Protein AF-A0A1Z8RBA7-F1 (afdb_monomer_lite)

pLDDT: mean 90.64, std 7.44, range [62.12, 95.69]

Foldseek 3Di:
DQQPDVVLLVVQQPPFFWEWEAEPQWIWIFTDDRSHGPDIDTDHPPPCPRGQKYKYAYNVLVVQLPDPDRDQLNVDPVSCVVVPRIDMDHD

Sequence (91 aa):
MVNTDPALALLGGYFSVVFIVSIDGQSWRFNIRNGVLSSLSRTPDNESADAGFTLTIEPNSWVRFGEQMPPPAHYDVSAIIEHRYARLSGD

Structure (mmCIF, N/CA/C/O backbone):
data_AF-A0A1Z8RBA7-F1
#
_entry.id   AF-A0A1Z8RBA7-F1
#
loop_
_atom_site.group_PDB
_atom_site.id
_atom_site.type_symbol
_atom_site.label_atom_id
_atom_site.label_alt_id
_atom_site.label_comp_id
_atom_site.label_asym_id
_atom_site.label_entity_id
_atom_site.label_seq_id
_atom_site.pdbx_PDB_ins_code
_atom_site.Cartn_x
_atom_site.Cartn_y
_atom_site.Cartn_z
_atom_site.occupancy
_atom_site.B_iso_or_equiv
_atom_site.auth_seq_id
_atom_site.auth_comp_id
_atom_site.auth_asym_id
_atom_site.auth_atom_id
_atom_site.pdbx_PDB_model_num
ATOM 1 N N . MET A 1 1 ? 10.917 -9.942 0.129 1.00 67.69 1 MET A N 1
ATOM 2 C CA . MET A 1 1 ? 11.082 -8.500 -0.173 1.00 67.69 1 MET A CA 1
ATOM 3 C C . MET A 1 1 ? 10.199 -8.185 -1.375 1.00 67.69 1 MET A C 1
ATOM 5 O O . MET A 1 1 ? 10.148 -9.016 -2.266 1.00 67.69 1 MET A O 1
ATOM 9 N N . VAL A 1 2 ? 9.496 -7.047 -1.408 1.00 85.38 2 VAL A N 1
ATOM 10 C CA . VAL A 1 2 ? 8.514 -6.733 -2.477 1.00 85.38 2 VAL A CA 1
ATOM 11 C C . VAL A 1 2 ? 9.145 -6.741 -3.875 1.00 85.38 2 VAL A C 1
ATOM 13 O O . VAL A 1 2 ? 8.643 -7.402 -4.772 1.00 85.38 2 VAL A O 1
ATOM 16 N N . ASN A 1 3 ? 10.302 -6.098 -4.044 1.00 91.25 3 ASN A N 1
ATOM 17 C CA . ASN A 1 3 ? 10.956 -5.983 -5.356 1.00 91.25 3 ASN A CA 1
ATOM 18 C C . ASN A 1 3 ? 11.547 -7.295 -5.895 1.00 91.25 3 ASN A C 1
ATOM 20 O O . ASN A 1 3 ? 11.954 -7.344 -7.050 1.00 91.25 3 ASN A O 1
ATOM 24 N N . THR A 1 4 ? 11.651 -8.341 -5.072 1.00 92.19 4 THR A N 1
ATOM 25 C CA . THR A 1 4 ? 12.176 -9.647 -5.500 1.00 92.19 4 THR A CA 1
ATOM 26 C C . THR A 1 4 ? 11.065 -10.624 -5.871 1.00 92.19 4 THR A C 1
ATOM 28 O O . THR A 1 4 ? 11.362 -11.767 -6.203 1.00 92.19 4 THR A O 1
ATOM 31 N N . ASP A 1 5 ? 9.799 -10.217 -5.758 1.00 91.69 5 ASP A N 1
ATOM 32 C CA . ASP A 1 5 ? 8.656 -11.059 -6.087 1.00 91.69 5 ASP A CA 1
ATOM 33 C C . ASP A 1 5 ? 8.393 -11.022 -7.607 1.00 91.69 5 ASP A C 1
ATOM 35 O O . ASP A 1 5 ? 8.021 -9.973 -8.148 1.00 91.69 5 ASP A O 1
ATOM 39 N N . PRO A 1 6 ? 8.582 -12.145 -8.326 1.00 88.94 6 PRO A N 1
ATOM 40 C CA . PRO A 1 6 ? 8.404 -12.184 -9.773 1.00 88.94 6 PRO A CA 1
ATOM 41 C C . PRO A 1 6 ? 6.942 -11.996 -10.200 1.00 88.94 6 PRO A C 1
ATOM 43 O O . PRO A 1 6 ? 6.698 -11.503 -11.302 1.00 88.94 6 PRO A O 1
ATOM 46 N N . ALA A 1 7 ? 5.969 -12.354 -9.355 1.00 90.69 7 ALA A N 1
ATOM 47 C CA . ALA A 1 7 ? 4.557 -12.151 -9.660 1.00 90.69 7 ALA A CA 1
ATOM 48 C C . ALA A 1 7 ? 4.203 -10.660 -9.605 1.00 90.69 7 ALA A C 1
ATOM 50 O O . ALA A 1 7 ? 3.551 -10.151 -10.518 1.00 90.69 7 ALA A O 1
ATOM 51 N N . LEU A 1 8 ? 4.696 -9.937 -8.592 1.00 87.50 8 LEU A N 1
ATOM 52 C CA . LEU A 1 8 ? 4.504 -8.485 -8.502 1.00 87.50 8 LEU A CA 1
ATOM 53 C C . LEU A 1 8 ? 5.211 -7.741 -9.639 1.00 87.50 8 LEU A C 1
ATOM 55 O O . LEU A 1 8 ? 4.632 -6.813 -10.202 1.00 87.50 8 LEU A O 1
ATOM 59 N N . ALA A 1 9 ? 6.414 -8.173 -10.027 1.00 86.50 9 ALA A N 1
ATOM 60 C CA . ALA A 1 9 ? 7.127 -7.590 -11.164 1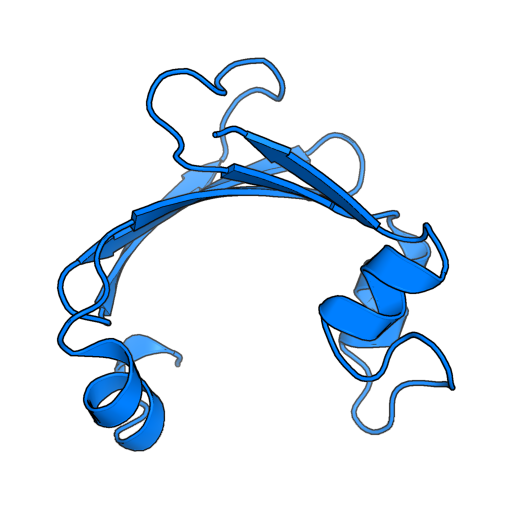.00 86.50 9 ALA A CA 1
ATOM 61 C C . ALA A 1 9 ? 6.352 -7.751 -12.485 1.00 86.50 9 ALA A C 1
ATOM 63 O O . ALA A 1 9 ? 6.295 -6.820 -13.288 1.00 86.50 9 ALA A O 1
ATOM 64 N N . LEU A 1 10 ? 5.723 -8.913 -12.697 1.00 88.50 10 LEU A N 1
ATOM 65 C CA . LEU A 1 10 ? 4.911 -9.179 -13.884 1.00 88.50 10 LEU A CA 1
ATOM 66 C C . LEU A 1 10 ? 3.616 -8.353 -13.891 1.00 88.50 10 LEU A C 1
ATOM 68 O O . LEU A 1 10 ? 3.305 -7.709 -14.891 1.00 88.50 10 LEU A O 1
ATOM 72 N N . LEU A 1 11 ? 2.870 -8.361 -12.782 1.00 89.75 11 LEU A N 1
ATOM 73 C CA . LEU A 1 11 ? 1.581 -7.666 -12.672 1.00 89.75 11 LEU A CA 1
ATOM 74 C C . LEU A 1 11 ? 1.742 -6.139 -12.667 1.00 89.75 11 LEU A C 1
ATOM 76 O O . LEU A 1 11 ? 0.916 -5.422 -13.226 1.00 89.75 11 LEU A O 1
ATOM 80 N N . GLY A 1 12 ? 2.810 -5.642 -12.046 1.00 88.31 12 GLY A N 1
ATOM 81 C CA . GLY A 1 12 ? 3.068 -4.218 -11.868 1.00 88.31 12 GLY A CA 1
ATOM 82 C C . GLY A 1 12 ? 3.843 -3.559 -13.006 1.00 88.31 12 GLY A C 1
ATOM 83 O O . GLY A 1 12 ? 4.026 -2.349 -12.953 1.00 88.31 12 GLY A O 1
ATOM 84 N N . GLY A 1 13 ? 4.305 -4.287 -14.028 1.00 91.38 13 GLY A N 1
ATOM 85 C CA . GLY A 1 13 ? 5.282 -3.777 -15.006 1.00 91.38 13 GLY A CA 1
ATOM 86 C C . GLY A 1 13 ? 4.889 -2.485 -15.743 1.00 91.38 13 GLY A C 1
ATOM 87 O O . GLY A 1 13 ? 5.761 -1.731 -16.172 1.00 91.38 13 GLY A O 1
ATOM 88 N N . TYR A 1 14 ? 3.590 -2.189 -15.838 1.00 92.12 14 TYR A N 1
ATOM 89 C CA . TYR A 1 14 ? 3.048 -0.967 -16.454 1.00 92.12 14 TYR A CA 1
ATOM 90 C C . TYR A 1 14 ? 2.563 0.080 -15.442 1.00 92.12 14 TYR A C 1
ATOM 92 O O . TYR A 1 14 ? 2.043 1.125 -15.824 1.00 92.12 14 TYR A O 1
ATOM 100 N N . PHE A 1 15 ? 2.722 -0.188 -14.150 1.00 91.94 15 PHE A N 1
ATOM 101 C CA . PHE A 1 15 ? 2.229 0.652 -13.071 1.00 91.94 15 PHE A CA 1
ATOM 102 C C . PHE A 1 15 ? 3.343 1.561 -12.550 1.00 91.94 15 PHE A C 1
ATOM 104 O O . PHE A 1 15 ? 4.377 1.098 -12.062 1.00 91.94 15 PHE A O 1
ATOM 111 N N . SER A 1 16 ? 3.128 2.871 -12.654 1.00 94.00 16 SER A N 1
ATOM 112 C CA . SER A 1 16 ? 3.966 3.884 -12.015 1.00 94.00 16 SER A CA 1
ATOM 113 C C . SER A 1 16 ? 3.069 4.867 -11.286 1.00 94.00 16 SER A C 1
ATOM 115 O O . SER A 1 16 ? 2.145 5.415 -11.880 1.00 94.00 16 SER A O 1
ATOM 117 N N . VAL A 1 17 ? 3.328 5.070 -10.001 1.00 94.44 17 VAL A N 1
ATOM 118 C CA . VAL A 1 17 ? 2.506 5.928 -9.151 1.00 94.44 17 VAL A CA 1
ATOM 119 C C . VAL A 1 17 ? 3.318 6.399 -7.957 1.00 94.44 17 VAL A C 1
ATOM 121 O O . VAL A 1 17 ? 4.176 5.681 -7.437 1.00 94.44 17 VAL A O 1
ATOM 124 N N . VAL A 1 18 ? 3.001 7.596 -7.487 1.00 94.94 18 VAL A N 1
ATOM 125 C CA . VA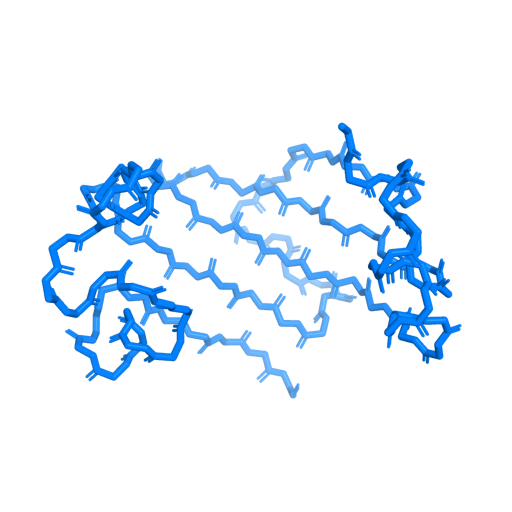L A 1 18 ? 3.377 8.036 -6.151 1.00 94.94 18 VAL A CA 1
ATOM 126 C C . VAL A 1 18 ? 2.125 8.003 -5.296 1.00 94.94 18 VAL A C 1
ATOM 128 O O . VAL A 1 18 ? 1.119 8.598 -5.671 1.00 94.94 18 VAL A O 1
ATOM 131 N N . PHE A 1 19 ? 2.172 7.307 -4.167 1.00 94.69 19 PHE A N 1
ATOM 132 C CA . PHE A 1 19 ? 1.054 7.270 -3.231 1.00 94.69 19 PHE A CA 1
ATOM 133 C C . PHE A 1 19 ? 1.532 7.368 -1.794 1.00 94.69 19 PHE A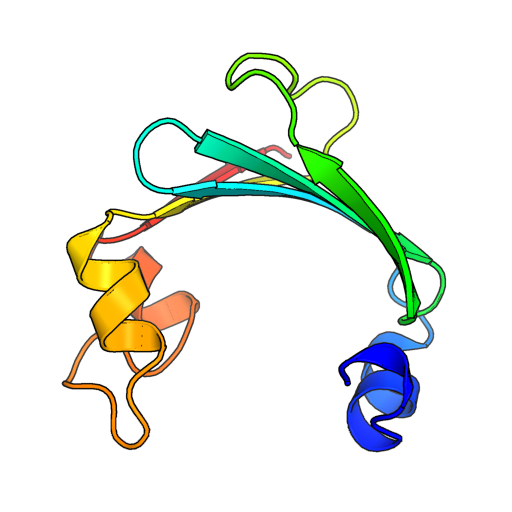 C 1
ATOM 135 O O . PHE A 1 19 ? 2.702 7.121 -1.487 1.00 94.69 19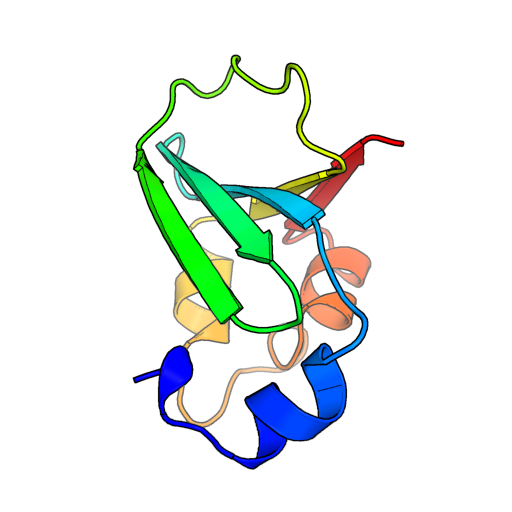 PHE A O 1
ATOM 142 N N . ILE A 1 20 ? 0.613 7.739 -0.915 1.00 95.50 20 ILE A N 1
ATOM 143 C CA . ILE A 1 20 ? 0.868 7.861 0.514 1.00 95.50 20 ILE A CA 1
ATOM 144 C C . ILE A 1 20 ? 0.014 6.841 1.256 1.00 95.50 20 ILE A C 1
ATOM 146 O O . ILE A 1 20 ? -1.156 6.641 0.937 1.00 95.50 20 ILE A O 1
ATOM 150 N N . VAL A 1 21 ? 0.599 6.191 2.256 1.00 94.69 21 VAL A N 1
ATOM 151 C CA . VAL A 1 21 ? -0.149 5.416 3.250 1.00 94.69 21 VAL A CA 1
ATOM 152 C C . VAL A 1 21 ? 0.013 6.118 4.584 1.00 94.69 21 VAL A C 1
ATOM 154 O O . VAL A 1 21 ? 1.143 6.378 4.992 1.00 94.69 21 VAL A O 1
ATOM 157 N N . SER A 1 22 ? -1.099 6.417 5.247 1.00 94.44 22 SER A N 1
ATOM 158 C CA . SER A 1 22 ? -1.119 7.055 6.561 1.00 94.44 22 SER A CA 1
ATOM 159 C C . SER A 1 22 ? -1.719 6.104 7.589 1.00 94.44 22 SER A C 1
ATOM 161 O O . SER A 1 22 ? -2.856 5.665 7.427 1.00 94.44 22 SER A O 1
ATOM 163 N N . ILE A 1 23 ? -0.976 5.784 8.644 1.00 93.50 23 ILE A N 1
ATOM 164 C CA . ILE A 1 23 ? -1.406 4.912 9.745 1.00 93.50 23 ILE A CA 1
ATOM 165 C C . ILE A 1 23 ? -1.005 5.602 11.047 1.00 93.50 23 ILE A C 1
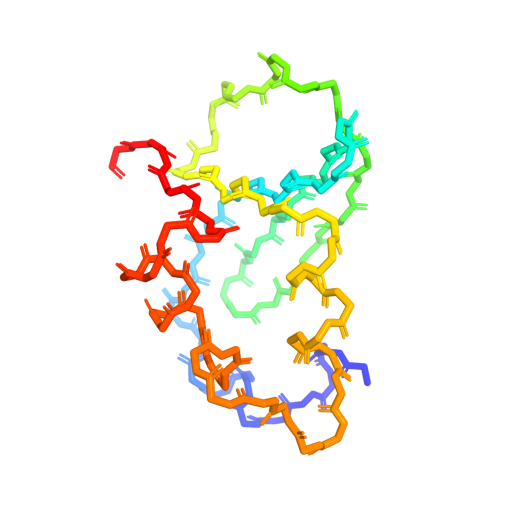ATOM 167 O O . ILE A 1 23 ? 0.149 5.987 11.201 1.00 93.50 23 ILE A O 1
ATOM 171 N N . ASP A 1 24 ? -1.941 5.759 11.981 1.00 89.12 24 ASP A N 1
ATOM 172 C CA . ASP A 1 24 ? -1.669 6.320 13.319 1.00 89.12 24 ASP A CA 1
ATOM 173 C C . ASP A 1 24 ? -0.984 7.707 13.316 1.00 89.12 24 ASP A C 1
ATOM 175 O O . ASP A 1 24 ? -0.028 7.965 14.047 1.00 89.12 24 ASP A O 1
ATOM 179 N N . GLY A 1 25 ? -1.424 8.605 12.425 1.00 85.25 25 GLY A N 1
ATOM 180 C CA . GLY A 1 25 ? -0.821 9.942 12.274 1.00 85.25 25 GLY A CA 1
ATOM 181 C C . GLY A 1 25 ? 0.626 9.913 11.765 1.00 85.25 25 GLY A C 1
ATOM 182 O O . GLY A 1 25 ? 1.402 10.837 12.011 1.00 85.25 25 GLY A O 1
ATOM 183 N N . GLN A 1 26 ? 1.026 8.807 11.135 1.00 92.12 26 GLN A N 1
ATOM 184 C CA . GLN A 1 26 ? 2.290 8.666 10.432 1.00 92.12 26 GLN A CA 1
ATOM 185 C C . GLN A 1 26 ? 2.039 8.395 8.968 1.00 92.12 26 GLN A C 1
ATOM 187 O O . GLN A 1 26 ? 1.271 7.498 8.635 1.00 92.12 26 GLN A O 1
ATOM 192 N N . SER A 1 27 ? 2.728 9.133 8.103 1.00 94.12 27 SER A N 1
ATOM 193 C CA . SER A 1 27 ? 2.595 8.995 6.659 1.00 94.12 27 SER A CA 1
ATOM 194 C C . SER A 1 27 ? 3.886 8.507 6.013 1.00 94.12 27 SER A C 1
ATOM 196 O O . SER A 1 27 ? 4.993 8.960 6.324 1.00 94.12 27 SER A O 1
ATOM 198 N N . TRP A 1 28 ? 3.735 7.571 5.080 1.00 95.00 28 TRP A N 1
ATOM 199 C CA . TRP A 1 28 ? 4.809 7.021 4.262 1.00 95.00 28 TRP A CA 1
ATOM 200 C C . TRP A 1 28 ? 4.510 7.269 2.791 1.00 95.00 28 TRP A C 1
ATOM 202 O O . TRP A 1 28 ? 3.447 6.898 2.299 1.00 95.00 28 TRP A O 1
ATOM 212 N N . ARG A 1 29 ? 5.471 7.861 2.084 1.00 95.06 29 ARG A N 1
ATOM 213 C CA . ARG A 1 29 ? 5.426 8.096 0.643 1.00 95.06 29 ARG A CA 1
ATOM 214 C C . ARG A 1 29 ? 6.093 6.934 -0.081 1.00 95.06 29 ARG A C 1
ATOM 216 O O . ARG A 1 29 ? 7.271 6.644 0.141 1.00 95.06 29 ARG A O 1
ATOM 223 N N . PHE A 1 30 ? 5.340 6.306 -0.971 1.00 95.06 30 PHE A N 1
ATOM 224 C CA . PHE A 1 30 ? 5.779 5.230 -1.846 1.00 95.06 30 PHE A CA 1
ATOM 225 C C . PHE A 1 30 ? 5.938 5.776 -3.259 1.00 95.06 30 PHE A C 1
ATOM 227 O O . PHE A 1 30 ? 5.042 6.442 -3.774 1.00 95.06 30 PHE A O 1
ATOM 234 N N . ASN A 1 31 ? 7.066 5.475 -3.896 1.00 95.12 31 ASN A N 1
ATOM 235 C CA . ASN A 1 31 ? 7.275 5.761 -5.311 1.00 95.12 31 ASN A CA 1
ATOM 236 C C . ASN A 1 31 ? 7.442 4.445 -6.070 1.00 95.12 31 ASN A C 1
ATOM 238 O O . ASN A 1 31 ? 8.475 3.776 -5.952 1.00 95.12 31 ASN A O 1
ATOM 242 N N . ILE A 1 32 ? 6.421 4.076 -6.836 1.00 94.38 32 ILE A N 1
ATOM 243 C CA . ILE A 1 32 ? 6.437 2.912 -7.714 1.00 94.38 32 ILE A CA 1
ATOM 244 C C . ILE A 1 32 ? 6.781 3.367 -9.124 1.00 94.38 32 ILE A C 1
ATOM 246 O O . ILE A 1 32 ? 6.135 4.258 -9.674 1.00 94.38 32 ILE A O 1
ATOM 250 N N . ARG A 1 33 ? 7.769 2.712 -9.730 1.00 94.31 33 ARG A N 1
ATOM 251 C CA . ARG A 1 33 ? 8.151 2.937 -11.121 1.00 94.31 33 ARG A CA 1
ATOM 252 C C . ARG A 1 33 ? 8.241 1.602 -11.840 1.00 94.31 33 ARG A C 1
ATOM 254 O O . ARG A 1 33 ? 9.060 0.766 -11.467 1.00 94.31 33 ARG A O 1
ATOM 261 N N . ASN A 1 34 ? 7.417 1.420 -12.869 1.00 93.12 34 ASN A N 1
ATOM 262 C CA . ASN A 1 34 ? 7.317 0.182 -13.652 1.00 93.12 34 ASN A CA 1
ATOM 263 C C . ASN A 1 34 ? 7.186 -1.069 -12.758 1.00 93.12 34 ASN A C 1
ATOM 265 O O . ASN A 1 34 ? 7.914 -2.045 -12.928 1.00 93.12 34 ASN A O 1
ATOM 269 N N . GLY A 1 35 ? 6.326 -0.995 -11.739 1.00 91.88 35 GLY A N 1
ATOM 270 C CA . GLY A 1 35 ? 6.070 -2.094 -10.802 1.00 91.88 35 GLY A CA 1
ATOM 271 C C . GLY A 1 35 ? 7.111 -2.277 -9.700 1.00 91.88 35 GLY A C 1
ATOM 272 O O . GLY A 1 35 ? 6.945 -3.148 -8.851 1.00 91.88 35 GLY A O 1
ATOM 273 N N . VAL A 1 36 ? 8.165 -1.459 -9.672 1.00 92.75 36 VAL A N 1
ATOM 274 C CA . VAL A 1 36 ? 9.238 -1.545 -8.676 1.00 92.75 36 VAL A CA 1
ATOM 275 C C . VAL A 1 36 ? 9.080 -0.443 -7.637 1.00 92.75 36 VAL A C 1
ATOM 277 O O . VAL A 1 36 ? 8.950 0.732 -7.989 1.00 92.75 36 VAL A O 1
ATOM 280 N N . LEU A 1 37 ? 9.165 -0.796 -6.351 1.00 94.38 37 LEU A N 1
ATOM 281 C CA . LEU A 1 37 ? 9.295 0.184 -5.276 1.00 94.38 37 LEU A CA 1
ATOM 282 C C . LEU A 1 37 ? 10.672 0.846 -5.370 1.00 94.38 37 LEU A C 1
ATOM 284 O O . LEU A 1 37 ? 11.683 0.263 -4.974 1.00 94.38 37 LEU A O 1
ATOM 288 N N . SER A 1 38 ? 10.700 2.053 -5.928 1.00 94.75 38 SER A N 1
ATOM 289 C CA . SER A 1 38 ? 11.919 2.821 -6.192 1.00 94.75 38 SER A CA 1
ATOM 290 C C . SER A 1 38 ? 12.377 3.642 -4.987 1.00 94.75 38 SER A C 1
ATOM 292 O O . SER A 1 38 ? 13.577 3.782 -4.761 1.00 94.75 38 SER A O 1
ATOM 294 N N . SER A 1 39 ? 11.439 4.142 -4.179 1.00 94.31 39 SER A N 1
ATOM 295 C CA . SER A 1 39 ? 11.737 4.794 -2.906 1.00 94.31 39 SER A CA 1
ATOM 296 C C . SER A 1 39 ? 10.595 4.635 -1.908 1.00 94.31 39 SER A C 1
ATOM 298 O O . SER A 1 39 ? 9.423 4.560 -2.283 1.00 94.31 39 SER A O 1
ATOM 300 N N . LEU A 1 40 ? 10.962 4.632 -0.628 1.00 94.62 40 LEU A N 1
ATOM 301 C CA . LEU A 1 40 ? 10.060 4.666 0.517 1.00 94.62 40 LEU A CA 1
ATOM 302 C C . LEU A 1 40 ? 10.624 5.657 1.535 1.00 94.62 40 LEU A C 1
ATOM 304 O O . LEU A 1 40 ? 11.770 5.512 1.964 1.00 94.62 40 LEU A O 1
ATOM 308 N N . SER A 1 41 ? 9.832 6.649 1.927 1.00 94.44 41 SER A N 1
ATOM 309 C CA . SER A 1 41 ? 10.230 7.643 2.928 1.00 94.44 41 SER A CA 1
ATOM 310 C C . SER A 1 41 ? 9.067 8.001 3.842 1.00 94.44 41 SER A C 1
ATOM 312 O O . SER A 1 41 ? 7.908 7.936 3.444 1.00 94.44 41 SER A O 1
ATOM 314 N N . ARG A 1 42 ? 9.369 8.410 5.076 1.00 94.06 42 ARG A N 1
ATOM 315 C CA . ARG A 1 42 ? 8.381 9.060 5.947 1.00 94.06 42 ARG A CA 1
ATOM 316 C C . ARG A 1 42 ? 8.158 10.491 5.453 1.00 94.06 42 ARG A C 1
ATOM 318 O O . ARG A 1 42 ? 9.105 11.123 4.988 1.00 94.06 42 ARG A O 1
ATOM 325 N N . THR A 1 43 ? 6.931 10.981 5.542 1.00 89.50 43 THR A N 1
ATOM 326 C CA . THR A 1 43 ? 6.522 12.316 5.084 1.00 89.50 43 THR A CA 1
ATOM 327 C C . THR A 1 43 ? 5.522 12.915 6.084 1.00 89.50 43 THR A C 1
ATOM 329 O O . THR A 1 43 ? 4.865 12.150 6.796 1.00 89.50 43 THR A O 1
ATOM 332 N N . PRO A 1 44 ? 5.428 14.247 6.222 1.00 82.75 44 PRO A N 1
ATOM 333 C CA . PRO A 1 44 ? 4.365 14.887 6.991 1.00 82.75 44 PRO A CA 1
ATOM 334 C C . PRO A 1 44 ? 2.970 14.577 6.420 1.00 82.75 44 PRO A C 1
ATOM 336 O O . PRO A 1 44 ? 2.792 14.496 5.207 1.00 82.75 44 PRO A O 1
ATOM 339 N N . ASP A 1 45 ? 1.956 14.471 7.284 1.00 68.00 45 ASP A N 1
ATOM 340 C CA . ASP A 1 45 ? 0.574 14.099 6.905 1.00 68.00 45 ASP A CA 1
ATOM 341 C C . ASP A 1 45 ? -0.092 15.055 5.895 1.00 68.00 45 ASP A C 1
ATOM 343 O O . ASP A 1 45 ? -1.054 14.708 5.215 1.00 68.00 45 ASP A O 1
ATOM 347 N N . ASN A 1 46 ? 0.424 16.274 5.783 1.00 65.56 46 ASN A N 1
ATOM 348 C CA . ASN A 1 46 ? -0.046 17.341 4.907 1.00 65.56 46 ASN A CA 1
ATOM 349 C C . ASN A 1 46 ? 0.701 17.419 3.561 1.00 65.56 46 ASN A C 1
ATOM 351 O O . ASN A 1 46 ? 0.355 18.250 2.722 1.00 65.56 46 ASN A O 1
ATOM 355 N N . GLU A 1 47 ? 1.683 16.550 3.311 1.00 67.94 47 GLU A N 1
ATOM 356 C CA . GLU A 1 47 ? 2.472 16.535 2.073 1.00 67.94 47 GLU A CA 1
ATOM 357 C C . GLU A 1 47 ? 1.827 15.646 0.986 1.00 67.94 47 GLU A C 1
ATOM 359 O O . GLU A 1 47 ? 2.464 14.791 0.376 1.00 67.94 47 GLU A O 1
ATOM 364 N N . SER A 1 48 ? 0.529 15.849 0.725 1.00 67.69 48 SER A N 1
ATOM 365 C CA . SER A 1 48 ? -0.197 15.143 -0.352 1.00 67.69 48 SER A CA 1
ATOM 366 C C . SER A 1 48 ? 0.082 15.709 -1.751 1.00 67.69 48 SER A C 1
ATOM 368 O O . SER A 1 48 ? -0.437 15.192 -2.738 1.00 67.69 48 SER A O 1
ATOM 370 N N . ALA A 1 49 ? 0.896 16.765 -1.856 1.00 68.12 49 ALA A N 1
ATOM 371 C CA . ALA A 1 49 ? 1.296 17.327 -3.139 1.00 68.12 49 ALA A CA 1
ATOM 372 C C . ALA A 1 49 ? 2.008 16.256 -3.991 1.00 68.12 49 ALA A C 1
ATOM 374 O O . ALA A 1 49 ? 2.942 15.575 -3.542 1.00 68.12 49 ALA A O 1
ATOM 375 N N . ASP A 1 50 ? 1.521 16.091 -5.220 1.00 83.69 50 ASP A N 1
ATOM 376 C CA . ASP A 1 50 ? 2.015 15.164 -6.245 1.00 83.69 50 ASP A CA 1
ATOM 377 C C . ASP A 1 50 ? 1.841 13.662 -5.947 1.00 83.69 50 ASP A C 1
ATOM 379 O O . ASP A 1 50 ? 2.392 12.823 -6.666 1.00 83.69 50 ASP A O 1
ATOM 383 N N . ALA A 1 51 ? 1.096 13.292 -4.901 1.00 91.06 51 ALA A N 1
ATOM 384 C CA . ALA A 1 51 ? 0.640 11.916 -4.725 1.00 91.06 51 ALA A CA 1
ATOM 385 C C . ALA A 1 51 ? -0.647 11.703 -5.536 1.00 91.06 51 ALA A C 1
ATOM 387 O O . ALA A 1 51 ? -1.568 12.509 -5.450 1.00 91.06 51 ALA A O 1
ATOM 388 N N . GLY A 1 52 ? -0.727 10.609 -6.298 1.00 93.31 52 GLY A N 1
ATOM 389 C CA . GLY A 1 52 ? -1.957 10.240 -7.006 1.00 93.31 52 GLY A CA 1
ATOM 390 C C . GLY A 1 52 ? -3.084 9.907 -6.029 1.00 93.31 52 GLY A C 1
ATOM 391 O O . GLY A 1 52 ? -4.227 10.290 -6.235 1.00 93.31 52 GLY A O 1
ATOM 392 N N . PHE A 1 53 ? -2.747 9.255 -4.913 1.00 93.06 53 PHE A N 1
ATOM 393 C CA . PHE A 1 53 ? -3.690 9.013 -3.829 1.00 93.06 53 PHE A CA 1
ATOM 394 C C . PHE A 1 53 ? -3.004 8.871 -2.469 1.00 93.06 53 PHE A C 1
ATOM 396 O O . PHE A 1 53 ? -1.817 8.546 -2.360 1.00 93.06 53 PHE A O 1
ATOM 403 N N . THR A 1 54 ? -3.810 9.045 -1.429 1.00 93.75 54 THR A N 1
ATOM 404 C CA . THR A 1 54 ? -3.489 8.799 -0.027 1.00 93.75 54 THR A CA 1
ATOM 405 C C . THR A 1 54 ? -4.487 7.785 0.528 1.00 93.75 54 THR A C 1
ATOM 407 O O . THR A 1 54 ? -5.702 7.983 0.452 1.00 93.75 54 THR A O 1
ATOM 410 N N . LEU A 1 55 ? -3.972 6.699 1.102 1.00 94.62 55 LEU A N 1
ATOM 411 C CA . LEU A 1 55 ? -4.736 5.702 1.843 1.00 94.62 55 LEU A CA 1
ATOM 412 C C . LEU A 1 55 ? -4.512 5.911 3.344 1.00 94.62 55 LEU A C 1
ATOM 414 O O . LEU A 1 55 ? -3.444 5.603 3.867 1.00 94.62 55 LEU A O 1
ATOM 418 N N . THR A 1 56 ? -5.518 6.426 4.043 1.00 94.56 56 THR A N 1
ATOM 419 C CA . THR A 1 56 ? -5.487 6.585 5.502 1.00 94.56 56 THR A CA 1
ATOM 420 C C . THR A 1 56 ? -6.165 5.391 6.158 1.00 94.56 56 THR A C 1
ATOM 422 O O . THR A 1 56 ? -7.317 5.108 5.843 1.00 94.56 56 THR A O 1
ATOM 425 N N . ILE A 1 57 ? -5.478 4.697 7.062 1.00 95.19 57 ILE A N 1
ATOM 426 C CA . ILE A 1 57 ? -5.932 3.443 7.673 1.00 95.19 57 ILE A CA 1
ATOM 427 C C . ILE A 1 57 ? -5.964 3.603 9.193 1.00 95.19 57 ILE A C 1
ATOM 429 O O . ILE A 1 57 ? -5.029 4.134 9.798 1.00 95.19 57 ILE A O 1
ATOM 433 N N . GLU A 1 58 ? -7.031 3.116 9.824 1.00 93.50 58 GLU A N 1
ATOM 434 C CA . GLU A 1 58 ? -7.106 3.054 11.282 1.00 93.50 58 GLU A CA 1
ATOM 435 C C . GLU A 1 58 ? -6.036 2.101 11.858 1.00 93.50 58 GLU A C 1
ATOM 437 O O . GLU A 1 58 ? -5.844 1.001 11.327 1.00 93.50 58 GLU A O 1
ATOM 442 N N . PRO A 1 59 ? -5.364 2.450 12.974 1.00 91.06 59 PRO A N 1
ATOM 443 C CA . PRO A 1 59 ? -4.225 1.679 13.487 1.00 91.06 59 PRO A CA 1
ATOM 444 C C . PRO A 1 59 ? -4.551 0.206 13.771 1.00 91.06 59 PRO A C 1
ATOM 446 O O . PRO A 1 59 ? -3.814 -0.693 13.368 1.00 91.06 59 PRO A O 1
ATOM 449 N N . ASN A 1 60 ? -5.694 -0.057 14.413 1.00 93.00 60 ASN A N 1
ATOM 450 C CA . ASN A 1 60 ? -6.132 -1.420 14.733 1.00 93.00 60 ASN A CA 1
ATOM 451 C C . ASN A 1 60 ? -6.440 -2.243 13.477 1.00 93.00 60 ASN A C 1
ATOM 453 O O . ASN A 1 60 ? -6.225 -3.456 13.456 1.00 93.00 60 ASN A O 1
ATOM 457 N N . SER A 1 61 ? -6.928 -1.587 12.429 1.00 93.81 61 SER A N 1
ATOM 458 C CA . SER A 1 61 ? -7.287 -2.232 11.170 1.00 93.81 61 SER A CA 1
ATOM 459 C C . SER A 1 61 ? -6.046 -2.602 10.364 1.00 93.81 61 SER A C 1
ATOM 461 O O . SER A 1 61 ? -6.018 -3.674 9.767 1.00 93.81 61 SER A O 1
ATOM 463 N N . TRP A 1 62 ? -4.985 -1.789 10.428 1.00 93.88 62 TRP A N 1
ATOM 464 C CA . TRP A 1 62 ? -3.680 -2.129 9.853 1.00 93.88 62 TRP A CA 1
ATOM 465 C C . TRP A 1 62 ? -3.074 -3.390 10.480 1.00 93.88 62 TRP A C 1
ATOM 467 O O . TRP A 1 62 ? -2.596 -4.270 9.766 1.00 93.88 62 TRP A O 1
ATOM 477 N N . VAL A 1 63 ? -3.139 -3.507 11.812 1.00 94.06 63 VAL A N 1
ATOM 478 C CA . VAL A 1 63 ? -2.647 -4.696 12.529 1.00 94.06 63 VAL A CA 1
ATOM 479 C C . VAL A 1 63 ? -3.408 -5.947 12.089 1.00 94.06 63 VAL A C 1
ATOM 481 O O . VAL A 1 63 ? -2.781 -6.937 11.726 1.00 94.06 63 VAL A O 1
ATOM 484 N N . ARG A 1 64 ? -4.746 -5.879 12.055 1.00 95.06 64 ARG A N 1
ATOM 485 C CA . ARG A 1 64 ? -5.612 -6.995 11.639 1.00 95.06 64 ARG A CA 1
ATOM 486 C C . ARG A 1 64 ? -5.411 -7.402 10.183 1.00 95.06 64 ARG A C 1
ATOM 488 O O . ARG A 1 64 ? -5.421 -8.587 9.876 1.00 95.06 64 ARG A O 1
ATOM 495 N N . PHE A 1 65 ? -5.216 -6.428 9.296 1.00 93.56 65 PHE A N 1
ATOM 496 C CA . PHE A 1 65 ? -4.915 -6.664 7.883 1.00 93.56 65 PHE A CA 1
ATOM 497 C C . PHE A 1 65 ? -3.605 -7.446 7.690 1.00 93.56 65 PHE A C 1
ATOM 499 O O . PHE A 1 65 ? -3.496 -8.254 6.773 1.00 93.56 65 PHE A O 1
ATOM 506 N N . GLY A 1 66 ? -2.618 -7.235 8.567 1.00 91.94 66 GLY A N 1
ATOM 507 C CA . GLY A 1 66 ? -1.329 -7.930 8.524 1.00 91.94 66 GLY A CA 1
ATOM 508 C C . GLY A 1 66 ? -1.320 -9.343 9.122 1.00 91.94 66 GLY A C 1
ATOM 509 O O . GLY A 1 66 ? -0.274 -9.993 9.105 1.00 91.94 66 GLY A O 1
ATOM 510 N N . GLU A 1 67 ? -2.434 -9.824 9.680 1.00 94.62 67 GLU A N 1
ATOM 511 C CA . GLU A 1 67 ? -2.518 -11.173 10.244 1.00 94.62 67 GLU A CA 1
ATOM 512 C C . GLU A 1 67 ? -2.433 -12.244 9.142 1.00 94.62 67 GLU A C 1
ATOM 514 O O . GLU A 1 67 ? -2.887 -12.047 8.020 1.00 94.62 67 GLU A O 1
ATOM 519 N N . GLN A 1 68 ? -1.881 -13.423 9.458 1.00 92.44 68 GLN A N 1
ATOM 520 C CA . GLN A 1 68 ? -1.792 -14.529 8.489 1.00 92.44 68 GLN A CA 1
ATOM 521 C C . GLN A 1 68 ? -3.177 -14.977 7.989 1.00 92.44 68 GLN A C 1
ATOM 523 O O . GLN A 1 68 ? -3.320 -15.415 6.848 1.00 92.44 68 GLN A O 1
ATOM 528 N N . MET A 1 69 ? -4.185 -14.884 8.856 1.00 93.44 69 MET A N 1
ATOM 529 C CA . MET A 1 69 ? -5.584 -15.134 8.541 1.00 93.44 69 MET A CA 1
ATOM 530 C C . MET A 1 69 ? -6.398 -13.940 9.048 1.00 93.44 69 MET A C 1
ATOM 532 O O . MET A 1 69 ? -6.889 -13.989 10.177 1.00 93.44 69 MET A O 1
ATOM 536 N N . PRO A 1 70 ? -6.506 -12.859 8.253 1.00 93.00 70 PRO A N 1
ATOM 537 C CA . PRO A 1 70 ? -7.204 -11.657 8.676 1.00 93.00 70 PRO A CA 1
ATOM 538 C C . PRO A 1 70 ? -8.667 -11.957 9.022 1.00 93.00 70 PRO A C 1
ATOM 540 O O . PRO A 1 70 ? -9.306 -12.784 8.356 1.00 93.00 70 PRO A O 1
ATOM 543 N N . PRO A 1 71 ? -9.242 -11.279 10.028 1.00 92.88 71 PRO A N 1
ATOM 544 C CA . PRO A 1 71 ? -10.662 -11.399 10.316 1.00 92.88 71 PRO A CA 1
ATOM 545 C C . PRO A 1 71 ? -11.507 -10.878 9.137 1.00 92.88 71 PRO A C 1
ATOM 547 O O . PRO A 1 71 ? -11.013 -10.129 8.284 1.00 92.88 71 PRO A O 1
ATOM 550 N N . PRO A 1 72 ? -12.814 -11.207 9.092 1.00 93.00 72 PRO A N 1
ATOM 551 C CA . PRO A 1 72 ? -13.733 -10.598 8.136 1.00 93.00 72 PRO A CA 1
ATOM 552 C C . PRO A 1 72 ? -13.594 -9.068 8.107 1.00 93.00 72 PRO A C 1
ATOM 554 O O . PRO A 1 72 ? -13.285 -8.446 9.128 1.00 93.00 72 PRO A O 1
ATOM 557 N N . ALA A 1 73 ? -13.808 -8.476 6.930 1.00 94.06 73 ALA A N 1
ATOM 558 C CA . ALA A 1 73 ? -13.601 -7.053 6.635 1.00 94.06 73 ALA A CA 1
ATOM 559 C C . ALA A 1 73 ? -12.140 -6.550 6.619 1.00 94.06 73 ALA A C 1
ATOM 561 O O . ALA A 1 73 ? -11.923 -5.370 6.367 1.00 94.06 73 ALA A O 1
ATOM 562 N N . HIS A 1 74 ? -11.143 -7.413 6.858 1.00 95.19 74 HIS A N 1
ATOM 563 C CA . HIS A 1 74 ? -9.719 -7.037 6.875 1.00 95.19 74 HIS A CA 1
ATOM 564 C C . HIS A 1 74 ? -8.866 -7.857 5.890 1.00 95.19 74 HIS A C 1
ATOM 566 O O . HIS A 1 74 ? -7.645 -7.838 5.977 1.00 95.19 74 HIS A O 1
ATOM 572 N N . TYR A 1 75 ? -9.492 -8.604 4.976 1.00 91.75 75 TYR A N 1
ATOM 573 C CA . TYR A 1 75 ? -8.812 -9.560 4.089 1.00 91.75 75 TYR A CA 1
ATOM 574 C C . TYR A 1 75 ? -8.200 -8.930 2.829 1.00 91.75 75 TYR A C 1
ATOM 576 O O . TYR A 1 75 ? -7.327 -9.536 2.213 1.00 91.75 75 TYR A O 1
ATOM 584 N N . ASP A 1 76 ? -8.634 -7.729 2.445 1.00 93.50 76 ASP A N 1
ATOM 585 C CA . ASP A 1 76 ? -8.025 -6.937 1.379 1.00 93.50 76 ASP A CA 1
ATOM 586 C C . ASP A 1 76 ? -8.267 -5.428 1.587 1.00 93.50 76 ASP A C 1
ATOM 588 O O . ASP A 1 76 ? -8.967 -5.005 2.513 1.00 93.50 76 ASP A O 1
ATOM 592 N N . VAL A 1 77 ? -7.652 -4.609 0.726 1.00 91.62 77 VAL A N 1
ATOM 593 C CA . VAL A 1 77 ? -7.756 -3.142 0.775 1.00 91.62 77 VAL A CA 1
ATOM 594 C C . VAL A 1 77 ? -9.179 -2.654 0.465 1.00 91.62 77 VAL A C 1
ATOM 596 O O . VAL A 1 77 ? -9.626 -1.659 1.034 1.00 91.62 77 VAL A O 1
ATOM 599 N N . SER A 1 78 ? -9.917 -3.342 -0.406 1.00 92.94 78 SER A N 1
ATOM 600 C CA . SER A 1 78 ? -11.293 -2.972 -0.747 1.00 92.94 78 SER A CA 1
ATOM 601 C C . SER A 1 78 ? -12.228 -3.182 0.445 1.00 92.94 78 SER A C 1
ATOM 603 O O . SER A 1 78 ? -12.983 -2.277 0.788 1.00 92.94 78 SER A O 1
ATOM 605 N N . ALA A 1 79 ? -12.101 -4.305 1.151 1.00 95.00 79 ALA A N 1
ATOM 606 C CA . ALA A 1 79 ? -12.883 -4.636 2.334 1.00 95.00 79 ALA A CA 1
ATOM 607 C C . ALA A 1 79 ? -12.681 -3.610 3.460 1.00 95.00 79 ALA A C 1
ATOM 609 O O . ALA A 1 79 ? -13.655 -3.109 4.027 1.00 95.00 79 ALA A O 1
ATOM 610 N N . ILE A 1 80 ? -11.432 -3.221 3.749 1.00 95.69 80 ILE A N 1
ATOM 611 C CA . ILE A 1 80 ? -11.174 -2.200 4.779 1.00 95.69 80 ILE A CA 1
ATOM 612 C C . ILE A 1 80 ? -11.748 -0.828 4.385 1.00 95.69 80 ILE A C 1
ATOM 614 O O . ILE A 1 80 ? -12.191 -0.084 5.261 1.00 95.69 80 ILE A O 1
ATOM 618 N N . ILE A 1 81 ? -11.798 -0.489 3.090 1.00 94.81 81 ILE A N 1
ATOM 619 C CA . ILE A 1 81 ? -12.417 0.755 2.603 1.00 94.81 81 ILE A CA 1
ATOM 620 C C . ILE A 1 81 ? -13.947 0.683 2.709 1.00 94.81 81 ILE A C 1
ATOM 622 O O . ILE A 1 81 ? -14.572 1.609 3.230 1.00 94.81 81 ILE A O 1
ATOM 626 N N . GLU A 1 82 ? -14.560 -0.414 2.261 1.00 95.62 82 GLU A N 1
ATOM 627 C CA . GLU A 1 82 ? -16.015 -0.629 2.295 1.00 95.62 82 GLU A CA 1
ATOM 628 C C . GLU A 1 82 ? -16.573 -0.556 3.721 1.00 95.62 82 GLU A C 1
ATOM 630 O O . GLU A 1 82 ? -17.613 0.063 3.964 1.00 95.62 82 GLU A O 1
ATOM 635 N N . HIS A 1 83 ? -15.836 -1.109 4.685 1.00 95.38 83 HIS A N 1
ATOM 636 C CA . HIS A 1 83 ? -16.185 -1.073 6.103 1.00 95.38 83 HIS A CA 1
ATOM 637 C C . HIS A 1 83 ? -15.738 0.209 6.831 1.00 95.38 83 HIS A C 1
ATOM 639 O O . HIS A 1 83 ? -15.946 0.329 8.038 1.00 95.38 83 HIS A O 1
ATOM 645 N N . ARG A 1 84 ? -15.189 1.194 6.104 1.00 94.31 84 ARG A N 1
ATOM 646 C CA . ARG A 1 84 ? -14.715 2.499 6.608 1.00 94.31 84 ARG A CA 1
ATOM 647 C C . ARG A 1 84 ? -13.563 2.443 7.615 1.00 94.31 84 ARG A C 1
ATOM 649 O O . ARG A 1 84 ? -13.315 3.426 8.304 1.00 94.31 84 ARG A O 1
ATOM 656 N N . TYR A 1 85 ? -12.828 1.338 7.650 1.00 94.94 85 TYR A N 1
ATOM 657 C CA . TYR A 1 85 ? -11.572 1.209 8.394 1.00 94.94 85 TYR A CA 1
ATOM 658 C C . TYR A 1 85 ? -10.387 1.874 7.686 1.00 94.94 85 TYR A C 1
ATOM 660 O O . TYR A 1 85 ? -9.335 2.097 8.289 1.00 94.94 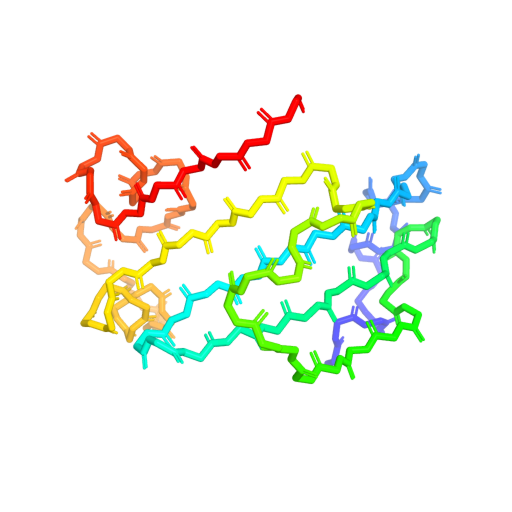85 TYR A O 1
ATOM 668 N N . ALA A 1 86 ? -10.551 2.179 6.401 1.00 94.56 86 ALA A N 1
ATOM 669 C CA . ALA A 1 86 ? -9.643 3.000 5.630 1.00 94.56 86 ALA A CA 1
ATOM 670 C C . ALA A 1 86 ? -10.413 4.019 4.785 1.00 94.56 86 ALA A C 1
ATOM 672 O O . ALA A 1 86 ? -11.573 3.819 4.417 1.00 94.56 86 ALA A O 1
ATOM 673 N N . ARG A 1 87 ? -9.741 5.118 4.451 1.00 94.62 87 ARG A N 1
ATOM 674 C CA . ARG A 1 87 ? -10.239 6.158 3.556 1.00 94.62 87 ARG A CA 1
ATOM 675 C C . ARG A 1 87 ? -9.225 6.403 2.451 1.00 94.62 87 ARG A C 1
ATOM 677 O O . ARG A 1 87 ? -8.070 6.713 2.724 1.00 94.62 87 ARG A O 1
ATOM 684 N N . LEU A 1 88 ? -9.696 6.326 1.212 1.00 93.44 88 LEU A N 1
ATOM 685 C CA . LEU A 1 88 ? -8.957 6.766 0.037 1.00 93.44 88 LEU A CA 1
ATOM 686 C C . LEU A 1 88 ? -9.282 8.242 -0.242 1.00 93.44 88 LEU A C 1
ATOM 688 O O . LEU A 1 88 ? -10.447 8.640 -0.183 1.00 93.44 88 LEU A O 1
ATOM 692 N N . SER A 1 89 ? -8.260 9.053 -0.502 1.00 91.00 89 SER A N 1
ATOM 693 C CA . SER A 1 89 ? -8.385 10.455 -0.929 1.00 91.00 89 SER A CA 1
ATOM 694 C C . SER A 1 89 ? -7.362 10.734 -2.031 1.00 91.00 89 SER A C 1
ATOM 696 O O . SER A 1 89 ? -6.271 10.177 -1.977 1.00 91.00 89 SER A O 1
ATOM 698 N N . GLY A 1 90 ? -7.679 11.575 -3.010 1.00 85.81 90 GLY A N 1
ATOM 699 C CA . GLY A 1 90 ? -6.834 11.786 -4.192 1.00 85.81 90 GLY A CA 1
ATOM 700 C C . GLY A 1 90 ? -7.678 11.949 -5.450 1.00 85.81 90 GLY A C 1
ATOM 701 O O . GLY A 1 90 ? -8.902 12.057 -5.334 1.00 85.81 90 GLY A O 1
ATOM 702 N N . ASP A 1 91 ? -7.011 11.986 -6.600 1.00 62.12 91 ASP A N 1
ATOM 703 C CA . ASP A 1 91 ? -7.608 12.157 -7.935 1.00 62.12 91 ASP A CA 1
ATOM 704 C C . ASP A 1 91 ? -7.784 10.798 -8.641 1.00 62.12 91 ASP A C 1
ATOM 706 O O . ASP A 1 91 ? -6.860 9.953 -8.538 1.00 62.12 91 ASP A O 1
#

Secondary structure (DSSP, 8-state):
-GGG-HHHHHHHTT--EEEEEEETTEEEEEEEETTEEEEEEEE-TT--TT-SEEEEE-HHHHHHHTSSSPPTT-SSHHHHHHTTSEEEEE-

Radius of gyration: 13.64 Å; chains: 1; bounding box: 28×32×31 Å